Protein AF-A0A7S2Z0F3-F1 (afdb_monomer_lite)

Structure (mmCIF, N/CA/C/O backbone):
data_AF-A0A7S2Z0F3-F1
#
_entry.id   AF-A0A7S2Z0F3-F1
#
loop_
_atom_site.group_PDB
_atom_site.id
_atom_site.type_symbol
_atom_site.label_atom_id
_atom_site.label_alt_id
_atom_site.label_comp_id
_atom_site.label_asym_id
_atom_site.label_entity_id
_atom_site.label_seq_id
_atom_site.pdbx_PDB_ins_code
_atom_site.Cartn_x
_atom_site.Cartn_y
_atom_site.Cartn_z
_atom_site.occupancy
_atom_site.B_iso_or_equiv
_atom_site.auth_seq_id
_atom_site.auth_comp_id
_atom_site.auth_asym_id
_atom_site.auth_atom_id
_atom_site.pdbx_PDB_model_num
ATOM 1 N N . LEU A 1 1 ? -13.263 -2.816 -16.767 1.00 62.94 1 LEU A N 1
ATOM 2 C CA . LEU A 1 1 ? -13.534 -3.859 -15.744 1.00 62.94 1 LEU A CA 1
ATOM 3 C C . LEU A 1 1 ? -12.269 -4.361 -15.048 1.00 62.94 1 LEU A C 1
ATOM 5 O O . LEU A 1 1 ? -12.172 -4.154 -13.846 1.00 62.94 1 LEU A O 1
ATOM 9 N N . ARG A 1 2 ? -11.279 -4.941 -15.753 1.00 69.94 2 ARG A N 1
ATOM 10 C CA . ARG A 1 2 ? -10.037 -5.450 -15.122 1.00 69.94 2 ARG A CA 1
ATOM 11 C C . ARG A 1 2 ? -9.307 -4.398 -14.274 1.00 69.94 2 ARG A C 1
ATOM 13 O O . ARG A 1 2 ? -9.114 -4.622 -13.091 1.00 69.94 2 ARG A O 1
ATOM 20 N N . ASN A 1 3 ? -8.989 -3.239 -14.849 1.00 74.31 3 ASN A N 1
ATOM 21 C CA . ASN A 1 3 ? -8.201 -2.196 -14.169 1.00 74.31 3 ASN A CA 1
ATOM 22 C C . ASN A 1 3 ? -9.015 -1.310 -13.208 1.00 74.31 3 ASN A C 1
ATOM 24 O O . ASN A 1 3 ? -8.438 -0.579 -12.415 1.00 74.31 3 ASN A O 1
ATOM 28 N N . LEU A 1 4 ? -10.348 -1.364 -13.286 1.00 72.75 4 LEU A N 1
ATOM 29 C CA . LEU A 1 4 ? -11.243 -0.477 -12.528 1.00 72.75 4 LEU A CA 1
ATOM 30 C C . LEU A 1 4 ? -11.974 -1.180 -11.387 1.00 72.75 4 LEU A C 1
ATOM 32 O O . LEU A 1 4 ? -12.566 -0.513 -10.555 1.00 72.75 4 LEU A O 1
ATOM 36 N N . VAL A 1 5 ? -12.003 -2.513 -11.372 1.00 75.88 5 VAL A N 1
ATOM 37 C CA . VAL A 1 5 ? -12.759 -3.268 -10.365 1.00 75.88 5 VAL A CA 1
ATOM 38 C C . VAL A 1 5 ? -11.951 -4.461 -9.886 1.00 75.88 5 VAL A C 1
ATOM 40 O O . VAL A 1 5 ? -11.646 -4.553 -8.706 1.00 75.88 5 VAL A O 1
ATOM 43 N N . VAL A 1 6 ? -11.556 -5.355 -10.796 1.00 86.44 6 VAL A N 1
ATOM 44 C CA . VAL A 1 6 ? -10.955 -6.642 -10.409 1.00 86.44 6 VAL A CA 1
ATOM 45 C C . VAL A 1 6 ? -9.555 -6.469 -9.818 1.00 86.44 6 VAL A C 1
ATOM 47 O O . VAL A 1 6 ? -9.284 -7.004 -8.748 1.00 86.44 6 VAL A O 1
ATOM 50 N N . ALA A 1 7 ? -8.681 -5.714 -10.488 1.00 87.81 7 ALA A N 1
ATOM 51 C CA . ALA A 1 7 ? -7.322 -5.472 -10.007 1.00 87.81 7 ALA A CA 1
ATOM 52 C C . ALA A 1 7 ? -7.300 -4.624 -8.719 1.00 87.81 7 ALA A C 1
ATOM 54 O O . ALA A 1 7 ? -6.772 -5.124 -7.727 1.00 87.81 7 ALA A O 1
ATOM 55 N N . PRO A 1 8 ? -7.979 -3.456 -8.644 1.00 88.56 8 PRO A N 1
ATOM 56 C CA . PRO A 1 8 ? -8.035 -2.669 -7.408 1.00 88.56 8 PRO A CA 1
ATOM 57 C C . PRO A 1 8 ? -8.572 -3.460 -6.214 1.00 88.56 8 PRO A C 1
ATOM 59 O O . PRO A 1 8 ? -8.031 -3.376 -5.116 1.00 88.56 8 PRO A O 1
ATOM 62 N N . LEU A 1 9 ? -9.618 -4.269 -6.421 1.00 93.75 9 LEU A N 1
ATOM 63 C CA . LEU A 1 9 ? -10.187 -5.087 -5.354 1.00 93.75 9 LEU A CA 1
ATOM 64 C C . LEU A 1 9 ? -9.194 -6.140 -4.856 1.00 93.75 9 LEU A C 1
ATOM 66 O O . LEU A 1 9 ? -9.042 -6.299 -3.647 1.00 93.75 9 LEU A O 1
ATOM 70 N N . GLY A 1 10 ? -8.523 -6.848 -5.767 1.00 94.19 10 GLY A N 1
ATOM 71 C CA . GLY A 1 10 ? -7.520 -7.848 -5.403 1.00 94.19 10 GLY A CA 1
ATOM 72 C C . GLY A 1 10 ? -6.334 -7.235 -4.661 1.00 94.19 10 GLY A C 1
ATOM 73 O O . GLY A 1 10 ? -5.900 -7.764 -3.639 1.00 94.19 10 GLY A O 1
ATOM 74 N N . GLU A 1 11 ? -5.848 -6.091 -5.130 1.00 95.69 11 GLU A N 1
ATOM 75 C CA . GLU A 1 11 ? -4.733 -5.376 -4.514 1.00 95.69 11 GLU A CA 1
ATOM 76 C C . GLU A 1 11 ? -5.089 -4.864 -3.113 1.00 95.69 11 GLU A C 1
ATOM 78 O O . GLU A 1 11 ? -4.360 -5.123 -2.153 1.00 95.69 11 GLU A O 1
ATOM 83 N N . GLU A 1 12 ? -6.243 -4.213 -2.947 1.00 97.25 12 GLU A N 1
ATOM 84 C CA . GLU A 1 12 ? -6.679 -3.768 -1.622 1.00 97.25 12 GLU A CA 1
ATOM 85 C C . GLU A 1 12 ? -6.966 -4.943 -0.683 1.00 97.25 12 GLU A C 1
ATOM 87 O O . GLU A 1 12 ? -6.627 -4.893 0.501 1.00 97.25 12 GLU A O 1
ATOM 92 N N . TRP A 1 13 ? -7.507 -6.051 -1.183 1.00 96.94 13 TRP A N 1
ATOM 93 C CA . TRP A 1 13 ? -7.683 -7.241 -0.359 1.00 96.94 13 TRP A CA 1
ATOM 94 C C . TRP A 1 13 ? -6.343 -7.766 0.169 1.00 96.94 13 TRP A C 1
ATOM 96 O O . TRP A 1 13 ? -6.162 -7.914 1.378 1.00 96.94 13 TRP A O 1
ATOM 106 N N . VAL A 1 14 ? -5.370 -7.988 -0.715 1.00 97.25 14 VAL A N 1
ATOM 107 C CA . VAL A 1 14 ? -4.071 -8.555 -0.335 1.00 97.25 14 VAL A CA 1
ATOM 108 C C . VAL A 1 14 ? -3.319 -7.616 0.606 1.00 97.25 14 VAL A C 1
ATOM 110 O O . VAL A 1 14 ? -2.947 -8.013 1.709 1.00 97.25 14 VAL A O 1
ATOM 113 N N . PHE A 1 15 ? -3.124 -6.355 0.226 1.00 97.06 15 PHE A N 1
ATOM 114 C CA . PHE A 1 15 ? -2.240 -5.469 0.983 1.00 97.06 15 PHE A CA 1
ATOM 115 C C . PHE A 1 15 ? -2.922 -4.822 2.194 1.00 97.06 15 PHE A C 1
ATOM 117 O O . PHE A 1 15 ? -2.259 -4.540 3.196 1.00 97.06 15 PHE A O 1
ATOM 124 N N . ARG A 1 16 ? -4.239 -4.581 2.138 1.00 97.12 16 ARG A N 1
ATOM 125 C CA . ARG A 1 16 ? -4.968 -3.833 3.178 1.00 97.12 16 ARG A CA 1
ATOM 126 C C . ARG A 1 16 ? -5.800 -4.751 4.054 1.00 97.12 16 ARG A C 1
ATOM 128 O O . ARG A 1 16 ? -5.738 -4.589 5.266 1.00 97.12 16 ARG A O 1
ATOM 135 N N . ALA A 1 17 ? -6.500 -5.735 3.497 1.00 95.44 17 ALA A N 1
ATOM 136 C CA . ALA A 1 17 ? -7.269 -6.676 4.313 1.00 95.44 17 ALA A CA 1
ATOM 137 C C . ALA A 1 17 ? -6.417 -7.823 4.889 1.00 95.44 17 ALA A C 1
ATOM 139 O O . ALA A 1 17 ? -6.759 -8.343 5.949 1.00 95.44 17 ALA A O 1
ATOM 140 N N . CYS A 1 18 ? -5.303 -8.199 4.249 1.00 96.50 18 CYS A N 1
ATOM 141 C CA . CYS A 1 18 ? -4.433 -9.271 4.748 1.00 96.50 18 CYS A CA 1
ATOM 142 C C . CYS A 1 18 ? -3.121 -8.742 5.344 1.00 96.50 18 CYS A C 1
ATOM 144 O O . CYS A 1 18 ? -2.893 -8.889 6.544 1.00 96.50 18 CYS A O 1
ATOM 146 N N . THR A 1 19 ? -2.256 -8.105 4.550 1.00 97.25 19 THR A N 1
ATOM 147 C CA . THR A 1 19 ? -0.903 -7.730 5.002 1.00 97.25 19 THR A CA 1
ATOM 148 C C . THR A 1 19 ? -0.922 -6.754 6.178 1.00 97.25 19 THR A C 1
ATOM 150 O O . THR A 1 19 ? -0.231 -6.979 7.172 1.00 97.25 19 THR A O 1
ATOM 153 N N . LEU A 1 20 ? -1.720 -5.683 6.110 1.00 96.56 20 LEU A N 1
ATOM 154 C CA . LEU A 1 20 ? -1.743 -4.669 7.167 1.00 96.56 20 LEU A CA 1
ATOM 155 C C . LEU A 1 20 ? -2.248 -5.219 8.525 1.00 96.56 20 LEU A C 1
ATOM 157 O O . LEU A 1 20 ? -1.563 -4.997 9.528 1.00 96.56 20 LEU A O 1
ATOM 161 N N . PRO A 1 21 ? -3.364 -5.973 8.609 1.00 95.62 21 PRO A N 1
ATOM 162 C CA . PRO A 1 21 ? -3.780 -6.630 9.846 1.00 95.62 21 PRO A CA 1
ATOM 163 C C . PRO A 1 21 ? -2.756 -7.630 10.372 1.00 95.62 21 PRO A C 1
ATOM 165 O O . PRO A 1 21 ? -2.503 -7.633 11.572 1.00 95.62 21 PRO A O 1
ATOM 168 N N . LEU A 1 22 ? -2.111 -8.419 9.505 1.00 97.12 22 LEU A N 1
ATOM 169 C CA . LEU A 1 22 ? -1.048 -9.337 9.927 1.00 97.12 22 LEU A CA 1
ATOM 170 C C . LEU A 1 22 ? 0.107 -8.585 10.607 1.00 97.12 22 LEU A C 1
ATOM 172 O O . LEU A 1 22 ? 0.533 -8.962 11.698 1.00 97.12 22 LEU A O 1
ATOM 176 N N . LEU A 1 23 ? 0.562 -7.476 10.018 1.00 97.19 23 LEU A N 1
ATOM 177 C CA . LEU A 1 23 ? 1.615 -6.631 10.589 1.00 97.19 23 LEU A CA 1
ATOM 178 C C . LEU A 1 23 ? 1.204 -5.985 11.923 1.00 97.19 23 LEU A C 1
ATOM 180 O O . LEU A 1 23 ? 2.029 -5.850 12.826 1.00 97.19 23 LEU A O 1
ATOM 184 N N . ARG A 1 24 ? -0.068 -5.592 12.064 1.00 96.62 24 ARG A N 1
ATOM 185 C CA . ARG A 1 24 ? -0.603 -4.969 13.286 1.00 96.62 24 ARG A CA 1
ATOM 186 C C . ARG A 1 24 ? -0.813 -5.977 14.414 1.00 96.62 24 ARG A C 1
ATOM 188 O O . ARG A 1 24 ? -0.420 -5.704 15.544 1.00 96.62 24 ARG A O 1
ATOM 195 N N . VAL A 1 25 ? -1.462 -7.099 14.113 1.00 95.06 25 VAL A N 1
ATOM 196 C CA . VAL A 1 25 ? -1.930 -8.082 15.099 1.00 95.06 25 VAL A CA 1
ATOM 197 C C . VAL A 1 25 ? -0.819 -9.054 15.478 1.00 95.06 25 VAL A C 1
ATOM 199 O O . VAL A 1 25 ? -0.580 -9.255 16.663 1.00 95.06 25 VAL A O 1
ATOM 202 N N . HIS A 1 26 ? -0.119 -9.620 14.493 1.00 95.00 26 HIS A N 1
ATOM 203 C CA . HIS A 1 26 ? 0.923 -10.627 14.727 1.00 95.00 26 HIS A CA 1
ATOM 204 C C . HIS A 1 26 ? 2.331 -10.038 14.697 1.00 95.00 26 HIS A C 1
ATOM 206 O O . HIS A 1 26 ? 3.200 -10.474 15.442 1.00 95.00 26 HIS A O 1
ATOM 212 N N . GLY A 1 27 ? 2.566 -9.030 13.855 1.00 94.06 27 GLY A N 1
ATOM 213 C CA . GLY A 1 27 ? 3.843 -8.312 13.824 1.00 94.06 27 GLY A CA 1
ATOM 214 C C . GLY A 1 27 ? 4.020 -7.320 14.976 1.00 94.06 27 GLY A C 1
ATOM 215 O O . GLY A 1 27 ? 5.106 -6.769 15.132 1.00 94.06 27 GLY A O 1
ATOM 216 N N . HIS A 1 28 ? 2.961 -7.061 15.756 1.00 95.62 28 HIS A N 1
ATOM 217 C CA . HIS A 1 28 ? 2.928 -6.090 16.857 1.00 95.62 28 HIS A CA 1
ATOM 218 C C . HIS A 1 28 ? 3.445 -4.688 16.485 1.00 95.62 28 HIS A C 1
ATOM 220 O O . HIS A 1 28 ? 3.839 -3.902 17.348 1.00 95.62 28 HIS A O 1
ATOM 226 N N . LEU A 1 29 ? 3.427 -4.340 15.195 1.00 97.31 29 LEU A N 1
ATOM 227 C CA . LEU A 1 29 ? 3.906 -3.048 14.727 1.00 97.31 29 LEU A CA 1
ATOM 228 C C . LEU A 1 29 ? 2.914 -1.958 15.107 1.00 97.31 29 LEU A C 1
ATOM 230 O O . LEU A 1 29 ? 1.708 -2.131 14.929 1.00 97.31 29 LEU A O 1
ATOM 234 N N . ALA A 1 30 ? 3.406 -0.802 15.555 1.00 97.31 30 ALA A N 1
ATOM 235 C CA . ALA A 1 30 ? 2.581 0.394 15.721 1.00 97.31 30 ALA A CA 1
ATOM 236 C C . ALA A 1 30 ? 1.899 0.794 14.386 1.00 97.31 30 ALA A C 1
ATOM 238 O O . ALA A 1 30 ? 2.363 0.389 13.316 1.00 97.31 30 ALA A O 1
ATOM 239 N N . PRO A 1 31 ? 0.809 1.590 14.410 1.00 96.56 31 PRO A N 1
ATOM 240 C CA . PRO A 1 31 ? 0.022 1.894 13.211 1.00 96.56 31 PRO A CA 1
ATOM 241 C C . PRO A 1 31 ? 0.848 2.413 12.029 1.00 96.56 31 PRO A C 1
ATOM 243 O O . PRO A 1 31 ? 0.740 1.881 10.929 1.00 96.56 31 PRO A O 1
ATOM 246 N N . TRP A 1 32 ? 1.707 3.408 12.262 1.00 97.62 32 TRP A N 1
ATOM 247 C CA . TRP A 1 32 ? 2.513 4.021 11.206 1.00 97.62 32 TRP A CA 1
ATOM 248 C C . TRP A 1 32 ? 3.562 3.076 10.606 1.00 97.62 32 TRP A C 1
ATOM 250 O O . TRP A 1 32 ? 3.559 2.925 9.385 1.00 97.62 32 TRP A O 1
ATOM 260 N N . PRO A 1 33 ? 4.402 2.383 11.402 1.00 97.62 33 PRO A N 1
ATOM 261 C CA . PRO A 1 33 ? 5.291 1.353 10.872 1.00 97.62 33 PRO A CA 1
ATOM 262 C C . PRO A 1 33 ? 4.558 0.281 10.062 1.00 97.62 33 PRO A C 1
ATOM 264 O O . PRO A 1 33 ? 4.992 -0.042 8.964 1.00 97.62 33 PRO A O 1
ATOM 267 N N . ALA A 1 34 ? 3.413 -0.215 10.543 1.00 97.81 34 ALA A N 1
ATOM 268 C CA . ALA A 1 34 ? 2.643 -1.228 9.823 1.00 97.81 34 ALA A CA 1
ATOM 269 C C . ALA A 1 34 ? 2.128 -0.719 8.465 1.00 97.81 34 ALA A C 1
ATOM 271 O O . ALA A 1 34 ? 2.242 -1.423 7.462 1.00 97.81 34 ALA A O 1
ATOM 272 N N . ILE A 1 35 ? 1.595 0.512 8.425 1.00 98.19 35 ILE A N 1
ATOM 273 C CA . ILE A 1 35 ? 1.150 1.163 7.184 1.00 98.19 35 ILE A CA 1
ATOM 274 C C . ILE A 1 35 ? 2.315 1.284 6.203 1.00 98.19 35 ILE A C 1
ATOM 276 O O . ILE A 1 35 ? 2.170 0.901 5.045 1.00 98.19 35 ILE A O 1
ATOM 280 N N . LEU A 1 36 ? 3.460 1.799 6.655 1.00 98.00 36 LEU A N 1
ATOM 281 C CA . LEU A 1 36 ? 4.619 2.014 5.791 1.00 98.00 36 LEU A CA 1
ATOM 282 C C . LEU A 1 36 ? 5.162 0.689 5.257 1.00 98.00 36 LEU A C 1
ATOM 284 O O . LEU A 1 36 ? 5.395 0.571 4.060 1.00 98.00 36 LEU A O 1
ATOM 288 N N . THR A 1 37 ? 5.300 -0.336 6.099 1.00 97.81 37 THR A N 1
ATOM 289 C CA . THR A 1 37 ? 5.752 -1.664 5.661 1.00 97.81 37 THR A CA 1
ATOM 290 C C . THR A 1 37 ? 4.801 -2.276 4.629 1.00 97.81 37 THR A C 1
ATOM 292 O O . THR A 1 37 ? 5.262 -2.777 3.603 1.00 97.81 37 THR A O 1
ATOM 295 N N . ALA A 1 38 ? 3.483 -2.192 4.841 1.00 97.19 38 ALA A N 1
ATOM 296 C CA . ALA A 1 38 ? 2.502 -2.652 3.857 1.00 97.19 38 ALA A CA 1
ATOM 297 C C . ALA A 1 38 ? 2.577 -1.847 2.545 1.00 97.19 38 ALA A C 1
ATOM 299 O O . ALA A 1 38 ? 2.517 -2.427 1.462 1.00 97.19 38 ALA A O 1
ATOM 300 N N . ALA A 1 39 ? 2.762 -0.525 2.629 1.00 97.25 39 ALA A N 1
ATOM 301 C CA . ALA A 1 39 ? 2.915 0.359 1.474 1.00 97.25 39 ALA A CA 1
ATOM 302 C C . ALA A 1 39 ? 4.188 0.057 0.665 1.00 97.25 39 ALA A C 1
ATOM 304 O O . ALA A 1 39 ? 4.151 0.045 -0.564 1.00 97.25 39 ALA A O 1
ATOM 305 N N . PHE A 1 40 ? 5.301 -0.245 1.336 1.00 96.81 40 PHE A N 1
ATOM 306 C CA . PHE A 1 40 ? 6.532 -0.677 0.675 1.00 96.81 40 PHE A CA 1
ATOM 307 C C . PHE A 1 40 ? 6.364 -2.029 -0.019 1.00 96.81 40 PHE A C 1
ATOM 309 O O . PHE A 1 40 ? 6.804 -2.177 -1.156 1.00 96.81 40 PHE A O 1
ATOM 316 N N . ALA A 1 41 ? 5.690 -2.994 0.615 1.00 96.00 41 ALA A N 1
ATOM 317 C CA . ALA A 1 41 ? 5.389 -4.280 -0.016 1.00 96.00 41 ALA A CA 1
ATOM 318 C C . ALA A 1 41 ? 4.515 -4.108 -1.273 1.00 96.00 41 ALA A C 1
ATOM 320 O O . ALA A 1 41 ? 4.808 -4.702 -2.310 1.00 96.00 41 ALA A O 1
ATOM 321 N N . PHE A 1 42 ? 3.495 -3.245 -1.203 1.00 96.00 42 PHE A N 1
ATOM 322 C CA . PHE A 1 42 ? 2.655 -2.876 -2.346 1.00 96.00 42 PHE A CA 1
ATOM 323 C C . PHE A 1 42 ? 3.471 -2.240 -3.481 1.00 96.00 42 PHE A C 1
ATOM 325 O O . PHE A 1 42 ? 3.334 -2.628 -4.640 1.00 96.00 42 PHE A O 1
ATOM 332 N N . SER A 1 43 ? 4.370 -1.310 -3.158 1.00 94.75 43 SER A N 1
ATOM 333 C CA . SER A 1 43 ? 5.235 -0.655 -4.144 1.00 94.75 43 SER A CA 1
ATOM 334 C C . SER A 1 43 ? 6.224 -1.616 -4.806 1.00 94.75 43 SER A C 1
ATOM 336 O O . SER A 1 43 ? 6.376 -1.621 -6.028 1.00 94.75 43 SER A O 1
ATOM 338 N N . LEU A 1 44 ? 6.857 -2.494 -4.024 1.00 92.38 44 LEU A N 1
ATOM 339 C CA . LEU A 1 44 ? 7.776 -3.500 -4.551 1.00 92.38 44 LEU A CA 1
ATOM 340 C C . LEU A 1 44 ? 7.056 -4.482 -5.480 1.00 92.38 44 LEU A C 1
ATOM 342 O O . LEU A 1 44 ? 7.595 -4.854 -6.521 1.00 92.38 44 LEU A O 1
ATOM 346 N N . ALA A 1 45 ? 5.813 -4.840 -5.148 1.00 91.62 45 ALA A N 1
ATOM 347 C CA . ALA A 1 45 ? 4.978 -5.643 -6.025 1.00 91.62 45 ALA A CA 1
ATOM 348 C C . ALA A 1 45 ? 4.700 -4.956 -7.365 1.00 91.62 45 ALA A C 1
ATOM 350 O O . ALA A 1 45 ? 4.427 -5.668 -8.312 1.00 91.62 45 ALA A O 1
ATOM 351 N N . HIS A 1 46 ? 4.825 -3.632 -7.503 1.00 88.69 46 HIS A N 1
ATOM 352 C CA . HIS A 1 46 ? 4.687 -2.924 -8.784 1.00 88.69 46 HIS A CA 1
ATOM 353 C C . HIS A 1 46 ? 6.003 -2.789 -9.560 1.00 88.69 46 HIS A C 1
ATOM 355 O O . HIS A 1 46 ? 5.980 -2.590 -10.775 1.00 88.69 46 HIS A O 1
ATOM 361 N N . ALA A 1 47 ? 7.155 -2.965 -8.905 1.00 84.81 47 ALA A N 1
ATOM 362 C CA . ALA A 1 47 ? 8.459 -2.902 -9.567 1.00 84.81 47 ALA A CA 1
ATOM 363 C C . ALA A 1 47 ? 8.617 -3.974 -10.664 1.00 84.81 47 ALA A C 1
ATOM 365 O O . ALA A 1 47 ? 9.342 -3.759 -11.636 1.00 84.81 47 ALA A O 1
ATOM 366 N N . HIS A 1 48 ? 7.889 -5.096 -10.563 1.00 82.06 48 HIS A N 1
ATOM 367 C CA . HIS A 1 48 ? 7.918 -6.167 -11.565 1.00 82.06 48 HIS A CA 1
ATOM 368 C C . HIS A 1 48 ? 7.510 -5.704 -12.974 1.00 82.06 48 HIS A C 1
ATOM 370 O O . HIS A 1 48 ? 7.940 -6.308 -13.950 1.00 82.06 48 HIS A O 1
ATOM 376 N N . HIS A 1 49 ? 6.734 -4.621 -13.105 1.00 80.19 49 HIS A N 1
ATOM 377 C CA . HIS A 1 49 ? 6.371 -4.061 -14.410 1.00 80.19 49 HIS A CA 1
ATOM 378 C C . HIS A 1 49 ? 7.561 -3.460 -15.167 1.00 80.19 49 HIS A C 1
ATOM 380 O O . HIS A 1 49 ? 7.528 -3.371 -16.392 1.00 80.19 49 HIS A O 1
ATOM 386 N N . HIS A 1 50 ? 8.608 -3.051 -14.450 1.00 77.31 50 HIS A N 1
ATOM 387 C CA . HIS A 1 50 ? 9.788 -2.397 -15.020 1.00 77.31 50 HIS A CA 1
ATOM 388 C C . HIS A 1 50 ? 11.038 -3.280 -14.984 1.00 77.31 50 HIS A C 1
ATOM 390 O O . HIS A 1 50 ? 12.083 -2.890 -15.509 1.00 77.31 50 HIS A O 1
ATOM 396 N N . VAL A 1 51 ? 10.928 -4.459 -14.374 1.00 78.56 51 VAL A N 1
ATOM 397 C CA . VAL A 1 51 ? 11.987 -5.457 -14.284 1.00 78.56 51 VAL A CA 1
ATOM 398 C C . VAL A 1 51 ? 11.818 -6.463 -15.412 1.00 78.56 51 VAL A C 1
ATOM 400 O O . VAL A 1 51 ? 10.823 -7.179 -15.494 1.00 78.56 51 VAL A O 1
ATOM 403 N N . THR A 1 52 ? 12.834 -6.556 -16.261 1.00 70.81 52 THR A N 1
ATOM 404 C CA . THR A 1 52 ? 12.942 -7.631 -17.249 1.00 70.81 52 THR A CA 1
ATOM 405 C C . THR A 1 52 ? 13.938 -8.670 -16.755 1.00 70.81 52 THR A C 1
ATOM 407 O O . THR A 1 52 ? 15.061 -8.337 -16.372 1.00 70.81 52 THR A O 1
ATOM 410 N N . LEU A 1 53 ? 13.505 -9.931 -16.731 1.00 68.56 53 LEU A N 1
ATOM 411 C CA . LEU A 1 53 ? 14.389 -11.069 -16.513 1.00 68.56 53 LEU A CA 1
ATOM 412 C C . LEU A 1 53 ? 14.987 -11.452 -17.860 1.00 68.56 53 LEU A C 1
ATOM 414 O O . LEU A 1 53 ? 14.281 -11.988 -18.721 1.00 68.56 53 LEU A O 1
ATOM 418 N N . ASP A 1 54 ? 16.278 -11.196 -18.038 1.00 62.69 54 ASP A N 1
ATOM 419 C CA . ASP A 1 54 ? 16.994 -11.758 -19.170 1.00 62.69 54 ASP A CA 1
ATOM 420 C C . ASP A 1 54 ? 17.106 -13.278 -18.975 1.00 62.69 54 ASP A C 1
ATOM 422 O O . ASP A 1 54 ? 17.812 -13.784 -18.104 1.00 62.69 54 ASP A O 1
ATOM 426 N N . ARG A 1 55 ? 16.359 -14.037 -19.781 1.00 62.78 55 ARG A N 1
ATOM 427 C CA . ARG A 1 55 ? 16.369 -15.506 -19.722 1.00 62.78 55 ARG A CA 1
ATOM 428 C C . ARG A 1 55 ? 17.660 -16.109 -20.280 1.00 62.78 55 ARG A C 1
ATOM 430 O O . ARG A 1 55 ? 17.909 -17.289 -20.035 1.00 62.78 55 ARG A O 1
ATOM 437 N N . SER A 1 56 ? 18.455 -15.331 -21.018 1.00 65.69 56 SER A N 1
ATOM 438 C CA . SER A 1 56 ? 19.719 -15.774 -21.610 1.00 65.69 56 SER A CA 1
ATOM 439 C C . SER A 1 56 ? 20.895 -15.655 -20.637 1.00 65.69 56 SER A C 1
ATOM 441 O O . SER A 1 56 ? 21.761 -16.529 -20.612 1.00 65.69 56 SER A O 1
ATOM 443 N N . SER A 1 57 ? 20.869 -14.661 -19.746 1.00 58.25 57 SER A N 1
ATOM 444 C CA . SER A 1 57 ? 21.837 -14.489 -18.668 1.00 58.25 57 SER A CA 1
ATOM 445 C C . SER A 1 57 ? 21.131 -14.638 -17.316 1.00 58.25 57 SER A C 1
ATOM 447 O O . SER A 1 57 ? 20.557 -13.704 -16.770 1.00 58.25 57 SER A O 1
ATOM 449 N N . ARG A 1 58 ? 21.161 -15.849 -16.740 1.00 56.31 58 ARG A N 1
ATOM 450 C CA . ARG A 1 58 ? 20.480 -16.225 -15.476 1.00 56.31 58 ARG A CA 1
ATOM 451 C C . ARG A 1 58 ? 20.872 -15.400 -14.224 1.00 56.31 58 ARG A C 1
ATOM 453 O O . ARG A 1 58 ? 20.543 -15.811 -13.116 1.00 56.31 58 ARG A O 1
ATOM 460 N N . LEU A 1 59 ? 21.580 -14.278 -14.370 1.00 56.72 59 LEU A N 1
ATOM 461 C CA . LEU A 1 59 ?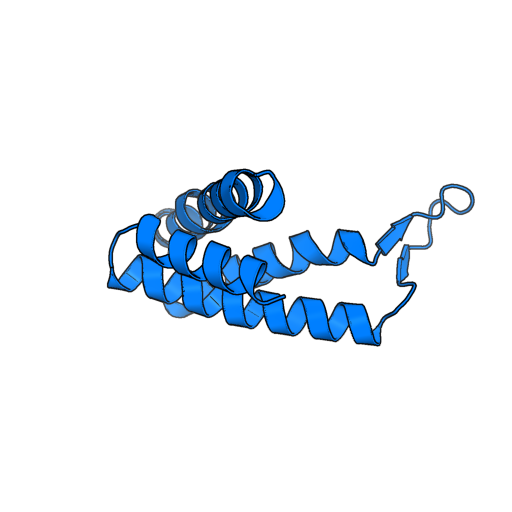 22.136 -13.473 -13.285 1.00 56.72 59 LEU A CA 1
ATOM 462 C C . LEU A 1 59 ? 21.843 -11.963 -13.356 1.00 56.72 59 LEU A C 1
ATOM 464 O O . LEU A 1 59 ? 22.163 -11.279 -12.386 1.00 56.72 59 LEU A O 1
ATOM 468 N N . PHE A 1 60 ? 21.254 -11.422 -14.432 1.00 57.88 60 PHE A N 1
ATOM 469 C CA . PHE A 1 60 ? 21.095 -9.967 -14.564 1.00 57.88 60 PHE A CA 1
ATOM 470 C C . PHE A 1 60 ? 19.627 -9.532 -14.620 1.00 57.88 60 PHE A C 1
ATOM 472 O O . PHE A 1 60 ? 18.877 -9.859 -15.537 1.00 57.88 60 PHE A O 1
ATOM 479 N N . VAL A 1 61 ? 19.221 -8.764 -13.605 1.00 66.81 61 VAL A N 1
ATOM 480 C CA . VAL A 1 61 ? 17.967 -8.006 -13.596 1.00 66.81 61 VAL A CA 1
ATOM 481 C C . VAL A 1 61 ? 18.228 -6.667 -14.275 1.00 66.81 61 VAL A C 1
ATOM 483 O O . VAL A 1 61 ? 19.032 -5.873 -13.787 1.00 66.81 61 VAL A O 1
ATOM 486 N N . THR A 1 62 ? 17.545 -6.398 -15.387 1.00 70.75 62 THR A N 1
ATOM 487 C CA . THR A 1 62 ? 17.631 -5.102 -16.072 1.00 70.75 62 THR A CA 1
ATOM 488 C C . THR A 1 62 ? 16.353 -4.308 -15.840 1.00 70.75 62 THR A C 1
ATOM 490 O O . THR A 1 62 ? 15.249 -4.800 -16.093 1.00 70.75 62 THR A O 1
ATOM 493 N N . ILE A 1 63 ? 16.511 -3.066 -15.375 1.00 73.81 63 ILE A N 1
ATOM 494 C CA . ILE A 1 63 ? 15.428 -2.087 -15.273 1.00 73.81 63 ILE A CA 1
ATOM 495 C C . ILE A 1 63 ? 15.473 -1.226 -16.535 1.00 73.81 63 ILE A C 1
ATOM 497 O O . ILE A 1 63 ? 16.367 -0.396 -16.683 1.00 73.81 63 ILE A O 1
ATOM 501 N N . ALA A 1 64 ? 14.520 -1.428 -17.447 1.00 71.69 64 ALA A N 1
ATOM 502 C CA . ALA A 1 64 ? 14.520 -0.766 -18.756 1.00 71.69 64 ALA A CA 1
ATOM 503 C C . ALA A 1 64 ? 14.421 0.771 -18.651 1.00 71.69 64 ALA A C 1
ATOM 505 O O . ALA A 1 64 ? 15.023 1.494 -19.441 1.00 71.69 64 ALA A O 1
ATOM 506 N N . HIS A 1 65 ? 13.697 1.272 -17.642 1.00 82.69 65 HIS A N 1
ATOM 507 C CA . HIS A 1 65 ? 13.499 2.702 -17.390 1.00 82.69 65 HIS A CA 1
ATOM 508 C C . HIS A 1 65 ? 13.574 3.015 -15.885 1.00 82.69 65 HIS A C 1
ATOM 510 O O . HIS A 1 65 ? 12.541 3.047 -15.212 1.00 82.69 65 HIS A O 1
ATOM 516 N N . PRO A 1 66 ? 14.775 3.260 -15.326 1.00 84.38 66 PRO A N 1
ATOM 517 C CA . PRO A 1 66 ? 14.956 3.408 -13.881 1.00 84.38 66 PRO A CA 1
ATOM 518 C C . PRO A 1 66 ? 14.235 4.632 -13.304 1.00 84.38 66 PRO A C 1
ATOM 520 O O . PRO A 1 66 ? 13.658 4.537 -12.227 1.00 84.38 66 PRO A O 1
ATOM 523 N N . ALA A 1 67 ? 14.191 5.753 -14.032 1.00 88.00 67 ALA A N 1
ATOM 524 C CA . ALA A 1 67 ? 13.474 6.952 -13.590 1.00 88.00 67 ALA A CA 1
ATOM 525 C C . ALA A 1 67 ? 11.951 6.737 -13.529 1.00 88.00 67 ALA A C 1
ATOM 527 O O . ALA A 1 67 ? 11.313 7.120 -12.551 1.00 88.00 67 ALA A O 1
ATOM 528 N N . ALA A 1 68 ? 11.373 6.074 -14.537 1.00 87.81 68 ALA A N 1
ATOM 529 C CA . ALA A 1 68 ? 9.950 5.734 -14.546 1.00 87.81 68 ALA A CA 1
ATOM 530 C C . ALA A 1 68 ? 9.609 4.725 -13.438 1.00 87.81 68 ALA A C 1
ATOM 532 O O . ALA A 1 68 ? 8.620 4.900 -12.736 1.00 87.81 68 ALA A O 1
ATOM 533 N N . CYS A 1 69 ? 10.471 3.723 -13.223 1.00 89.56 69 CYS A N 1
ATOM 534 C CA . CYS A 1 69 ? 10.334 2.776 -12.119 1.00 89.56 69 CYS A CA 1
ATOM 535 C C . CYS A 1 69 ? 10.374 3.488 -10.761 1.00 89.56 69 CYS A C 1
ATOM 537 O O . CYS A 1 69 ? 9.531 3.223 -9.910 1.00 89.56 69 CYS A O 1
ATOM 539 N N . ALA A 1 70 ? 11.313 4.417 -10.558 1.00 90.19 70 ALA A N 1
ATOM 540 C CA . ALA A 1 70 ? 11.407 5.188 -9.323 1.00 90.19 70 ALA A CA 1
ATOM 541 C C . ALA A 1 70 ? 10.152 6.042 -9.091 1.00 90.19 70 ALA A C 1
ATOM 543 O O . ALA A 1 70 ? 9.591 5.996 -8.001 1.00 90.19 70 ALA A O 1
ATOM 544 N N . LEU A 1 71 ? 9.662 6.749 -10.117 1.00 91.62 71 LEU A N 1
ATOM 545 C CA . LEU A 1 71 ? 8.418 7.523 -10.035 1.00 91.62 71 LEU A CA 1
ATOM 546 C C . LEU A 1 71 ? 7.213 6.640 -9.692 1.00 91.62 71 LEU A C 1
ATOM 548 O O . LEU A 1 71 ? 6.464 6.967 -8.771 1.00 91.62 71 LEU A O 1
ATOM 552 N N . GLN A 1 72 ? 7.064 5.499 -10.371 1.00 91.62 72 GLN A N 1
ATOM 553 C CA . GLN A 1 72 ? 5.995 4.537 -10.104 1.00 91.62 72 GLN A CA 1
ATOM 554 C C . GLN A 1 72 ? 6.076 3.996 -8.673 1.00 91.62 72 GLN A C 1
ATOM 556 O O . GLN A 1 72 ? 5.066 3.903 -7.972 1.00 91.62 72 GLN A O 1
ATOM 561 N N . MET A 1 73 ? 7.278 3.661 -8.202 1.00 93.25 73 MET A N 1
ATOM 562 C CA . MET A 1 73 ? 7.490 3.180 -6.840 1.00 93.25 73 MET A CA 1
ATOM 563 C C . MET A 1 73 ? 7.170 4.262 -5.804 1.00 93.25 73 MET A C 1
ATOM 565 O O . MET A 1 73 ? 6.435 4.002 -4.855 1.00 93.25 73 MET A O 1
ATOM 569 N N . THR A 1 74 ? 7.639 5.496 -5.996 1.00 94.94 74 THR A N 1
ATOM 570 C CA . THR A 1 74 ? 7.313 6.614 -5.102 1.00 94.94 74 THR A CA 1
ATOM 571 C C . THR A 1 74 ? 5.808 6.862 -5.050 1.00 94.94 74 THR A C 1
ATOM 573 O O . THR A 1 74 ? 5.243 6.942 -3.959 1.00 94.94 74 THR A O 1
ATOM 576 N N . TYR A 1 75 ? 5.141 6.920 -6.205 1.00 94.75 75 TYR A N 1
ATOM 577 C CA . TYR A 1 75 ? 3.692 7.094 -6.280 1.00 94.75 75 TYR A CA 1
ATOM 578 C C . TYR A 1 75 ? 2.947 5.984 -5.526 1.00 94.75 75 TYR A C 1
ATOM 580 O O . TYR A 1 75 ? 2.095 6.259 -4.680 1.00 94.75 75 TYR A O 1
ATOM 588 N N . THR A 1 76 ? 3.320 4.726 -5.765 1.00 95.00 76 THR A N 1
ATOM 589 C CA . THR A 1 76 ? 2.686 3.566 -5.123 1.00 95.00 76 THR A CA 1
ATOM 590 C C . THR A 1 76 ? 2.957 3.490 -3.621 1.00 95.00 76 THR A C 1
ATOM 592 O O . THR A 1 76 ? 2.061 3.075 -2.893 1.00 95.00 76 THR A O 1
ATOM 595 N N . VAL A 1 77 ? 4.110 3.940 -3.107 1.00 97.44 77 VAL A N 1
ATOM 596 C CA . VAL A 1 77 ? 4.329 4.076 -1.649 1.00 97.44 77 VAL A CA 1
ATOM 597 C C . VAL A 1 77 ? 3.411 5.144 -1.052 1.00 97.44 77 VAL A C 1
ATOM 599 O O . VAL A 1 77 ? 2.811 4.920 0.004 1.00 97.44 77 VAL A O 1
ATOM 602 N N . LEU A 1 78 ? 3.278 6.299 -1.710 1.00 97.69 78 LEU A N 1
ATOM 603 C CA . LEU A 1 78 ? 2.427 7.394 -1.233 1.00 97.69 78 LEU A CA 1
ATOM 604 C C . LEU A 1 78 ? 0.953 6.976 -1.205 1.00 97.69 78 LEU A C 1
ATOM 606 O O . LEU A 1 78 ? 0.300 7.090 -0.165 1.00 97.69 78 LEU A O 1
ATOM 610 N N . PHE A 1 79 ? 0.457 6.412 -2.307 1.00 97.44 79 PHE A N 1
ATOM 611 C CA . PHE A 1 79 ? -0.886 5.837 -2.380 1.00 97.44 79 PHE A CA 1
ATOM 612 C C . PHE A 1 79 ? -1.057 4.695 -1.366 1.00 97.44 79 PHE A C 1
ATOM 614 O O . PHE A 1 79 ? -2.013 4.663 -0.591 1.00 97.44 79 PHE A O 1
ATOM 621 N N . GLY A 1 80 ? -0.056 3.815 -1.313 1.00 97.50 80 GLY A N 1
ATOM 622 C CA . GLY A 1 80 ? 0.192 2.778 -0.318 1.00 97.50 80 GLY A CA 1
ATOM 623 C C . GLY A 1 80 ? -0.214 3.191 1.092 1.00 97.50 80 GLY A C 1
ATOM 624 O O . GLY A 1 80 ? -1.106 2.608 1.722 1.00 97.50 80 GLY A O 1
ATOM 625 N N . THR A 1 81 ? 0.457 4.255 1.524 1.00 98.31 81 THR A N 1
ATOM 626 C CA . THR A 1 81 ? 0.382 4.866 2.847 1.00 98.31 81 THR A CA 1
ATOM 627 C C . THR A 1 81 ? -0.972 5.528 3.077 1.00 98.31 81 THR A C 1
ATOM 629 O O . THR A 1 81 ? -1.588 5.321 4.124 1.00 98.31 81 THR A O 1
ATOM 632 N N . PHE A 1 82 ? -1.469 6.281 2.091 1.00 98.12 82 PHE A N 1
ATOM 633 C CA . PHE A 1 82 ? -2.778 6.928 2.149 1.00 98.12 82 PHE A CA 1
ATOM 634 C C . PHE A 1 82 ? -3.913 5.913 2.339 1.00 98.12 82 PHE A C 1
ATOM 636 O O . PHE A 1 82 ? -4.698 6.040 3.278 1.00 98.12 82 PHE A O 1
ATOM 643 N N . ALA A 1 83 ? -3.968 4.869 1.511 1.00 97.88 83 ALA A N 1
ATOM 644 C CA . ALA A 1 83 ? -4.994 3.831 1.588 1.00 97.88 83 ALA A CA 1
ATOM 645 C C . ALA A 1 83 ? -4.931 3.046 2.912 1.00 97.88 83 ALA A C 1
ATOM 647 O O . ALA A 1 83 ? -5.967 2.755 3.509 1.00 97.88 83 ALA A O 1
ATOM 648 N N . GLY A 1 84 ? -3.726 2.765 3.429 1.00 97.50 84 GLY A N 1
ATOM 649 C CA . GLY A 1 84 ? -3.558 2.144 4.748 1.00 97.50 84 GLY A CA 1
ATOM 650 C C . GLY A 1 84 ? -4.075 3.028 5.889 1.00 97.50 84 GLY A C 1
ATOM 651 O O . GLY A 1 84 ? -4.805 2.555 6.762 1.00 97.50 84 GLY A O 1
ATOM 652 N N . ALA A 1 85 ? -3.765 4.328 5.860 1.00 97.94 85 ALA A N 1
ATOM 653 C CA . ALA A 1 85 ? -4.296 5.287 6.826 1.00 97.94 85 ALA A CA 1
ATOM 654 C C . ALA A 1 85 ? -5.824 5.417 6.725 1.00 97.94 85 ALA A C 1
ATOM 656 O O . ALA A 1 85 ? -6.505 5.514 7.746 1.00 97.94 85 ALA A O 1
ATOM 657 N N . LEU A 1 86 ? -6.369 5.385 5.507 1.00 97.62 86 LEU A N 1
ATOM 658 C CA . LEU A 1 86 ? -7.805 5.439 5.261 1.00 97.62 86 LEU A CA 1
ATOM 659 C C . LEU A 1 86 ? -8.516 4.203 5.823 1.00 97.62 86 LEU A C 1
ATOM 661 O O . LEU A 1 86 ? -9.525 4.357 6.510 1.00 97.62 86 LEU A O 1
ATOM 665 N N . LEU A 1 87 ? -7.961 3.002 5.626 1.00 97.69 87 LEU A N 1
ATOM 666 C CA . LEU A 1 87 ? -8.492 1.775 6.222 1.00 97.69 87 LEU A CA 1
ATOM 667 C C . LEU A 1 87 ? -8.498 1.852 7.754 1.00 97.69 87 LEU A C 1
ATOM 669 O O . LEU A 1 87 ? -9.525 1.577 8.365 1.00 97.69 87 LEU A O 1
ATOM 673 N N . LEU A 1 88 ? -7.392 2.260 8.389 1.00 96.38 88 LEU A N 1
ATOM 674 C CA . LEU A 1 88 ? -7.337 2.327 9.857 1.00 96.38 88 LEU A CA 1
ATOM 675 C C . LEU A 1 88 ? -8.253 3.407 10.448 1.00 96.38 88 LEU A C 1
ATOM 677 O O . LEU A 1 88 ? -8.725 3.248 11.570 1.00 96.38 88 LEU A O 1
ATOM 681 N N . ARG A 1 89 ? -8.508 4.498 9.716 1.00 96.81 89 ARG A N 1
ATOM 682 C CA . ARG A 1 89 ? -9.422 5.566 10.155 1.00 96.81 89 ARG A CA 1
ATOM 683 C C . ARG A 1 89 ? -10.893 5.217 9.959 1.00 96.81 89 ARG A C 1
ATOM 685 O O . ARG A 1 89 ? -11.714 5.618 10.772 1.00 96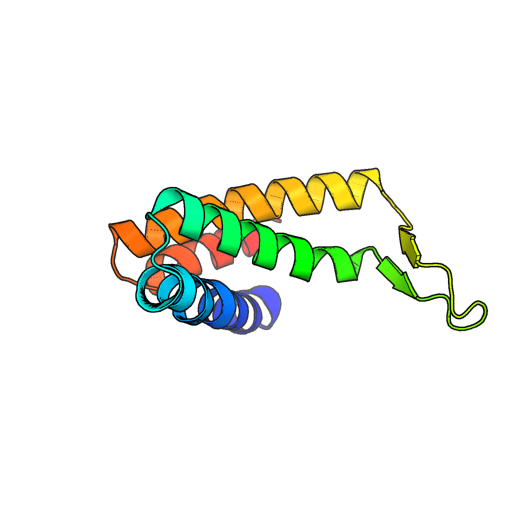.81 89 ARG A O 1
ATOM 692 N N . THR A 1 90 ? -11.227 4.526 8.872 1.00 96.94 90 THR A N 1
ATOM 693 C CA . THR A 1 90 ? -12.624 4.248 8.495 1.00 96.94 90 THR A CA 1
ATOM 694 C C . THR A 1 90 ? -13.102 2.865 8.924 1.00 96.94 90 THR A C 1
ATOM 696 O O . THR A 1 90 ? -14.304 2.636 8.989 1.00 96.94 90 THR A O 1
ATOM 699 N N . GLY A 1 91 ? -12.184 1.925 9.168 1.00 94.94 91 GLY A N 1
ATOM 700 C CA . GLY A 1 91 ? -12.505 0.516 9.400 1.00 94.94 91 GLY A CA 1
ATOM 701 C C . GLY A 1 91 ? -13.118 -0.193 8.186 1.00 94.94 91 GLY A C 1
ATOM 702 O O . GLY A 1 91 ? -13.613 -1.306 8.327 1.00 94.94 91 GLY A O 1
ATOM 703 N N . SER A 1 92 ? -13.111 0.431 7.002 1.00 95.69 92 SER A N 1
ATOM 704 C CA . SER A 1 92 ? -13.792 -0.071 5.808 1.00 95.69 92 SER A CA 1
ATOM 705 C C . SER A 1 92 ? -12.834 -0.207 4.635 1.00 95.69 92 SER A C 1
ATOM 707 O O . SER A 1 92 ? -12.122 0.735 4.295 1.00 95.69 92 SER A O 1
ATOM 709 N N . LEU A 1 93 ? -12.868 -1.363 3.964 1.00 95.75 93 LEU A N 1
ATOM 710 C CA . LEU A 1 93 ? -12.112 -1.600 2.731 1.00 95.75 93 LEU A CA 1
ATOM 711 C C . LEU A 1 93 ? -12.707 -0.845 1.528 1.00 95.75 93 LEU A C 1
ATOM 713 O O . LEU A 1 93 ? -12.013 -0.606 0.545 1.00 95.75 93 LEU A O 1
ATOM 717 N N . ALA A 1 94 ? -13.969 -0.410 1.611 1.00 95.81 94 ALA A N 1
ATOM 718 C CA . ALA A 1 94 ? -14.606 0.354 0.539 1.00 95.81 94 ALA A CA 1
ATOM 719 C C . ALA A 1 94 ? -13.954 1.732 0.340 1.00 95.81 94 ALA A C 1
ATOM 721 O O . ALA A 1 94 ? -13.877 2.215 -0.785 1.00 95.81 94 ALA A O 1
ATOM 722 N N . ALA A 1 95 ? -13.452 2.349 1.414 1.00 96.12 95 ALA A N 1
ATOM 723 C CA . ALA A 1 95 ? -12.804 3.655 1.352 1.00 96.12 95 ALA A CA 1
ATOM 724 C C . ALA A 1 95 ? -11.479 3.636 0.552 1.00 96.12 95 ALA A C 1
ATOM 726 O O . ALA A 1 95 ? -11.375 4.395 -0.416 1.00 96.12 95 ALA A O 1
ATOM 727 N N . PRO A 1 96 ? -10.481 2.779 0.867 1.00 96.75 96 PRO A N 1
ATOM 728 C CA . PRO A 1 96 ? -9.278 2.657 0.044 1.00 96.75 96 PRO A CA 1
ATOM 729 C C . PRO A 1 96 ? -9.584 2.129 -1.358 1.00 96.75 96 PRO A C 1
ATOM 731 O O . PRO A 1 96 ? -8.981 2.610 -2.311 1.00 96.75 96 PRO A O 1
ATOM 734 N N . LEU A 1 97 ? -10.563 1.230 -1.517 1.00 96.38 97 LEU A N 1
ATOM 735 C CA . LEU A 1 97 ? -10.967 0.743 -2.836 1.00 96.38 97 LEU A CA 1
ATOM 736 C C . LEU A 1 97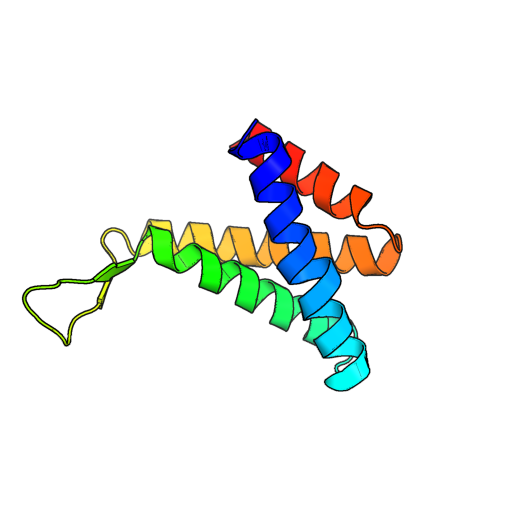 ? -11.507 1.870 -3.725 1.00 96.38 97 LEU A C 1
ATOM 738 O O . LEU A 1 97 ? -11.092 1.987 -4.872 1.00 96.38 97 LEU A O 1
ATOM 742 N N . ALA A 1 98 ? -12.389 2.727 -3.208 1.00 95.44 98 ALA A N 1
ATOM 743 C CA . ALA A 1 98 ? 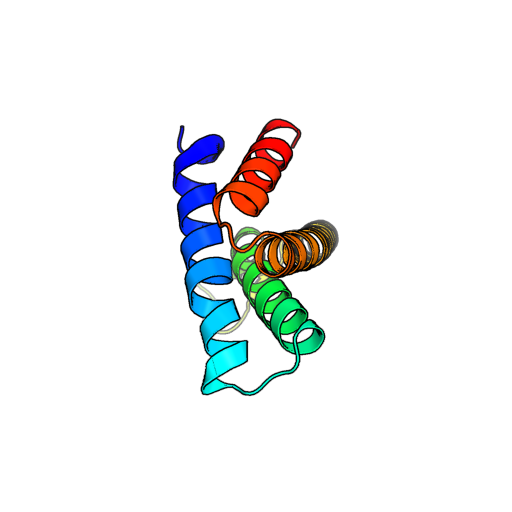-12.917 3.859 -3.967 1.00 95.44 98 ALA A CA 1
ATOM 744 C C . ALA A 1 98 ? -11.801 4.826 -4.393 1.00 95.44 98 ALA A C 1
ATOM 746 O O . ALA A 1 98 ? -11.774 5.263 -5.544 1.00 95.44 98 ALA A O 1
ATOM 747 N N . ALA A 1 99 ? -10.852 5.110 -3.495 1.00 95.19 99 ALA A N 1
ATOM 748 C CA . ALA A 1 99 ? -9.682 5.919 -3.822 1.00 95.19 99 ALA A CA 1
ATOM 749 C C . ALA A 1 99 ? -8.812 5.264 -4.904 1.00 95.19 99 ALA A C 1
ATOM 751 O O . ALA A 1 99 ? -8.394 5.941 -5.838 1.00 95.19 99 ALA A O 1
ATOM 752 N N . HIS A 1 100 ? -8.591 3.950 -4.819 1.00 95.25 100 HIS A N 1
ATOM 753 C CA . HIS A 1 100 ? -7.843 3.193 -5.819 1.00 95.25 100 HIS A CA 1
ATOM 754 C C . HIS A 1 100 ? -8.501 3.290 -7.197 1.00 95.25 100 HIS A C 1
ATOM 756 O O . HIS A 1 100 ? -7.859 3.6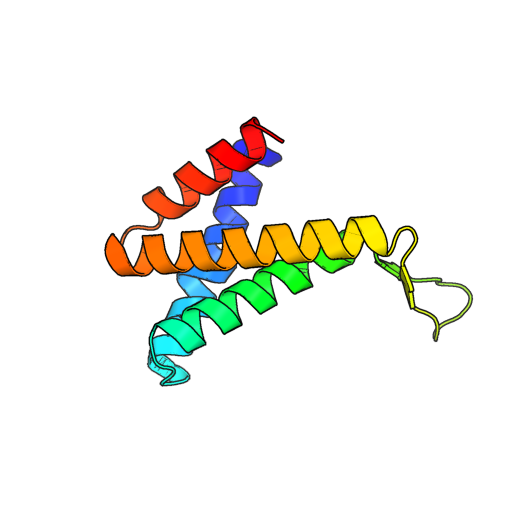45 -8.182 1.00 95.25 100 HIS A O 1
ATOM 762 N N . VAL A 1 101 ? -9.805 3.024 -7.270 1.00 93.88 101 VAL A N 1
ATOM 763 C CA . VAL A 1 101 ? -10.562 3.098 -8.524 1.00 93.88 101 VAL A CA 1
ATOM 764 C C . VAL A 1 101 ? -10.523 4.510 -9.106 1.00 93.88 101 VAL A C 1
ATOM 766 O O . VAL A 1 101 ? -10.358 4.654 -10.315 1.00 93.88 101 VAL A O 1
ATOM 769 N N . ALA A 1 102 ? -10.620 5.545 -8.265 1.00 93.00 102 ALA A N 1
ATOM 770 C CA . ALA A 1 102 ? -10.493 6.933 -8.700 1.00 93.00 102 ALA A CA 1
ATOM 771 C C . ALA A 1 102 ? -9.095 7.236 -9.265 1.00 93.00 102 ALA A C 1
ATOM 773 O O . ALA A 1 102 ? -8.996 7.809 -10.345 1.00 93.00 102 ALA A O 1
ATOM 774 N N . CYS A 1 103 ? -8.023 6.806 -8.592 1.00 90.56 103 CYS A N 1
ATOM 775 C CA . CYS A 1 103 ? -6.653 6.947 -9.088 1.00 90.56 103 CYS A CA 1
ATOM 776 C C . CYS A 1 103 ? -6.459 6.239 -10.436 1.00 90.56 103 CYS A C 1
ATOM 778 O O . CYS A 1 103 ? -6.015 6.868 -11.392 1.00 90.56 103 CYS A O 1
ATOM 780 N N . ASN A 1 104 ? -6.898 4.983 -10.560 1.00 90.00 104 ASN A N 1
ATOM 781 C CA . ASN A 1 104 ? -6.797 4.229 -11.814 1.00 90.00 104 ASN A CA 1
ATOM 782 C C . ASN A 1 104 ? -7.649 4.814 -12.949 1.00 90.00 104 ASN A C 1
ATOM 784 O O . ASN A 1 104 ? -7.358 4.566 -14.118 1.00 90.00 104 ASN A O 1
ATOM 788 N N . ALA A 1 105 ? -8.721 5.545 -12.631 1.00 87.31 105 ALA A N 1
ATOM 789 C CA . ALA A 1 105 ? -9.529 6.241 -13.628 1.00 87.31 105 ALA A CA 1
ATOM 790 C C . ALA A 1 105 ? -8.869 7.540 -14.123 1.00 87.31 105 ALA A C 1
ATOM 792 O O . ALA A 1 105 ? -9.114 7.934 -15.262 1.00 87.31 105 ALA A O 1
ATOM 793 N N . LEU A 1 106 ? -8.061 8.197 -13.284 1.00 85.50 106 LEU A N 1
ATOM 794 C CA . LEU A 1 106 ? -7.371 9.449 -13.613 1.00 85.50 106 LEU A CA 1
ATOM 795 C C . LEU A 1 106 ? -6.039 9.230 -14.346 1.00 85.50 106 LEU A C 1
ATOM 797 O O . LEU A 1 106 ? -5.685 10.070 -15.173 1.00 85.50 106 LEU A O 1
ATOM 801 N N . GLY A 1 107 ? -5.364 8.100 -14.102 1.00 60.16 107 GLY A N 1
ATOM 802 C CA . GLY A 1 107 ? -4.100 7.732 -14.752 1.00 60.16 107 GLY A CA 1
ATOM 803 C C . GLY A 1 107 ? -2.898 7.879 -13.837 1.00 60.16 107 GLY A C 1
ATOM 804 O O . GLY A 1 107 ? -2.597 9.025 -13.438 1.00 60.16 107 GLY A O 1
#

Secondary structure (DSSP, 8-state):
-IIIIIHHHHHHIIIIIIIHHHHHHTS---HHHHHHHHHHHHHHHHHTTTEEE-SSSTT-EEES-HHHHHHHHHHHHHHHHHHHHHHHHH--THHHHHHHHHHHHH-

Sequence (107 aa):
LRNLVVAPLGEEW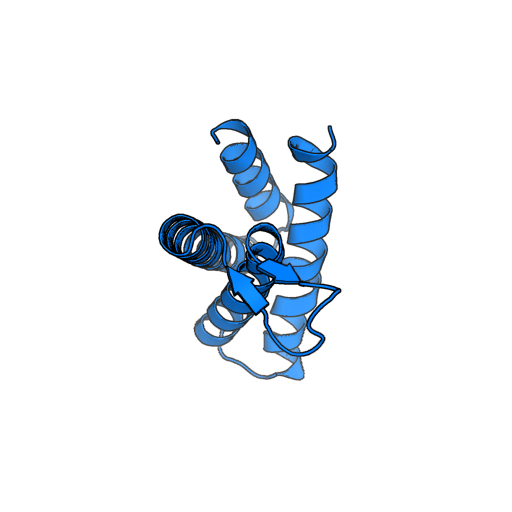VFRACTLPLLRVHGHLAPWPAILTAAFAFSLAHAHHHVTLDRSSRLFVTIAHPAACALQMTYTVLFGTFAGALLLRTGSLAAPLAAHVACNALG

InterPro domains:
  IPR003675 CAAX prenyl protease 2/Lysostaphin resistance protein A-like domain [PF02517] (2-106)
  IPR039731 CAAX prenyl protease 2, eukaryotes [PTHR13046] (1-107)

pLDDT: mean 88.98, std 11.74, range [56.31, 98.31]

Foldseek 3Di:
DCQQPVVLVVLLCPLQVPQLCCCVPVVVDDLQVSLQVSLQVQLVVVLVVQWDCPPVDNPDTDRPDVVVSVVSSVVSSVLSNVLSVQCVVPVDSVRSSVVSSVVSVVD

Organism: NCBI:txid41880

Radius of gyration: 15.1 Å; chains: 1; bounding box: 37×26×38 Å